Protein AF-K4A1M6-F1 (afdb_monomer_lite)

pLDDT: mean 89.17, std 11.56, range [55.38, 97.62]

Structure (mmCIF, N/CA/C/O backbone):
data_AF-K4A1M6-F1
#
_entry.id   AF-K4A1M6-F1
#
loop_
_atom_site.group_PDB
_atom_site.id
_atom_site.type_symbol
_atom_site.label_atom_id
_atom_site.label_alt_id
_atom_site.label_comp_id
_atom_site.label_asym_id
_atom_site.label_entity_id
_atom_site.label_seq_id
_atom_site.pdbx_PDB_ins_code
_atom_site.Cartn_x
_atom_site.Cartn_y
_atom_site.Cartn_z
_atom_site.occupancy
_atom_site.B_iso_or_equiv
_atom_site.auth_seq_id
_atom_site.auth_comp_id
_atom_site.auth_asym_id
_atom_site.auth_atom_id
_atom_site.pdbx_PDB_model_num
ATOM 1 N N . MET A 1 1 ? 59.826 -0.538 -65.724 1.00 55.78 1 MET A N 1
ATOM 2 C CA . MET A 1 1 ? 59.674 0.225 -64.454 1.00 55.78 1 MET A CA 1
ATOM 3 C C . MET A 1 1 ? 58.507 1.239 -64.427 1.00 55.78 1 MET A C 1
ATOM 5 O O . MET A 1 1 ? 58.150 1.694 -63.343 1.00 55.78 1 MET A O 1
ATOM 9 N N . ALA A 1 2 ? 57.833 1.544 -65.547 1.00 56.06 2 ALA A N 1
ATOM 10 C CA . ALA A 1 2 ? 56.788 2.583 -65.621 1.00 56.06 2 ALA A CA 1
ATOM 11 C C . ALA A 1 2 ? 55.475 2.286 -64.852 1.00 56.06 2 ALA A C 1
ATOM 13 O O . ALA A 1 2 ? 54.794 3.200 -64.385 1.00 56.06 2 ALA A O 1
ATOM 14 N N . HIS A 1 3 ? 55.132 1.011 -64.634 1.00 55.72 3 HIS A N 1
ATOM 15 C CA . HIS A 1 3 ? 53.854 0.619 -64.020 1.00 55.72 3 HIS A CA 1
ATOM 16 C C . HIS A 1 3 ? 53.733 0.982 -62.519 1.00 55.72 3 HIS A C 1
ATOM 18 O O . HIS A 1 3 ? 52.631 1.133 -61.989 1.00 55.72 3 HIS A O 1
ATOM 24 N N . LYS A 1 4 ? 54.864 1.164 -61.815 1.00 57.75 4 LYS A N 1
ATOM 25 C CA . LYS A 1 4 ? 54.899 1.545 -60.386 1.00 57.75 4 LYS A CA 1
ATOM 26 C C . LYS A 1 4 ? 54.693 3.051 -60.159 1.00 57.75 4 LYS A C 1
ATOM 28 O O . LYS A 1 4 ? 54.143 3.435 -59.127 1.00 57.75 4 LYS A O 1
ATOM 33 N N . LEU A 1 5 ? 55.086 3.899 -61.113 1.00 55.38 5 LEU A N 1
ATOM 34 C CA . LEU A 1 5 ? 54.992 5.361 -60.999 1.00 55.38 5 LEU A CA 1
ATOM 35 C C . LEU A 1 5 ? 53.551 5.861 -61.187 1.00 55.38 5 LEU A C 1
ATOM 37 O O . LEU A 1 5 ? 53.096 6.714 -60.429 1.00 55.38 5 LEU A O 1
ATOM 41 N N . ARG A 1 6 ? 52.785 5.238 -62.092 1.00 56.16 6 ARG A N 1
ATOM 42 C CA . ARG A 1 6 ? 51.388 5.610 -62.387 1.00 56.16 6 ARG A CA 1
ATOM 43 C C . ARG A 1 6 ? 50.399 5.256 -61.258 1.00 56.16 6 ARG A C 1
ATOM 45 O O . ARG A 1 6 ? 49.368 5.902 -61.110 1.00 56.16 6 ARG A O 1
ATOM 52 N N . LYS A 1 7 ? 50.733 4.282 -60.396 1.00 60.16 7 LYS A N 1
ATOM 53 C CA . LYS A 1 7 ? 49.909 3.869 -59.235 1.00 60.16 7 LYS A CA 1
ATOM 54 C C . LYS A 1 7 ? 50.182 4.658 -57.941 1.00 60.16 7 LYS A C 1
ATOM 56 O O . LYS A 1 7 ? 49.370 4.596 -57.018 1.00 60.16 7 LYS A O 1
ATOM 61 N N . LYS A 1 8 ? 51.297 5.397 -57.836 1.00 60.03 8 LYS A N 1
ATOM 62 C CA . LYS A 1 8 ? 51.633 6.238 -56.663 1.00 60.03 8 LYS A CA 1
ATOM 63 C C . LYS A 1 8 ? 50.588 7.331 -56.359 1.00 60.03 8 LYS A C 1
ATOM 65 O O . LYS A 1 8 ? 50.179 7.405 -55.197 1.00 60.03 8 LYS A O 1
ATOM 70 N N . PRO A 1 9 ? 50.124 8.141 -57.333 1.00 72.88 9 PRO A N 1
ATOM 71 C CA . PRO A 1 9 ? 49.114 9.171 -57.074 1.00 72.88 9 PRO A CA 1
ATOM 72 C C . PRO A 1 9 ? 47.766 8.564 -56.662 1.00 72.88 9 PRO A C 1
ATOM 74 O O . PRO A 1 9 ? 47.191 8.992 -55.663 1.00 72.88 9 PRO A O 1
ATOM 77 N N . TYR A 1 10 ? 47.339 7.475 -57.310 1.00 74.75 10 TYR A N 1
ATOM 78 C CA . TYR A 1 10 ? 46.131 6.731 -56.929 1.00 74.75 10 TYR A CA 1
ATOM 79 C C . TYR A 1 10 ? 46.201 6.182 -55.492 1.00 74.75 10 TYR A C 1
ATOM 81 O O . TYR A 1 10 ? 45.268 6.336 -54.708 1.00 74.75 10 TYR A O 1
ATOM 89 N N . ARG A 1 11 ? 47.345 5.612 -55.084 1.00 78.31 11 ARG A N 1
ATOM 90 C CA . ARG A 1 11 ? 47.561 5.146 -53.699 1.00 78.31 11 ARG A CA 1
ATOM 91 C C . ARG A 1 11 ? 47.564 6.280 -52.667 1.00 78.31 11 ARG A C 1
ATOM 93 O O . ARG A 1 11 ? 47.236 6.039 -51.505 1.00 78.31 11 ARG A O 1
ATOM 100 N N . LYS A 1 12 ? 47.988 7.493 -53.036 1.00 81.19 12 LYS A N 1
ATOM 101 C CA . LYS A 1 12 ? 47.959 8.667 -52.144 1.00 81.19 12 LYS A CA 1
ATOM 102 C C . LYS A 1 12 ? 46.530 9.196 -52.000 1.00 81.19 12 LYS A C 1
ATOM 104 O O . LYS A 1 12 ? 46.092 9.422 -50.874 1.00 81.19 12 LYS A O 1
ATOM 109 N N . PHE A 1 13 ? 45.799 9.286 -53.110 1.00 84.19 13 PHE A N 1
ATOM 110 C CA . PHE A 1 13 ? 44.380 9.638 -53.134 1.00 84.19 13 PHE A CA 1
ATOM 111 C C . PHE A 1 13 ? 43.544 8.659 -52.298 1.00 84.19 13 PHE A C 1
ATOM 113 O O . PHE A 1 13 ? 42.860 9.074 -51.365 1.00 84.19 13 PHE A O 1
ATOM 120 N N . MET A 1 14 ? 43.706 7.350 -52.512 1.00 86.56 14 MET A N 1
ATOM 121 C CA . MET A 1 14 ? 42.974 6.342 -51.739 1.00 86.56 14 MET A CA 1
ATOM 122 C C . MET A 1 14 ? 43.302 6.355 -50.242 1.00 86.56 14 MET A C 1
ATOM 124 O O . MET A 1 14 ? 42.414 6.148 -49.418 1.00 86.56 14 MET A O 1
ATOM 128 N N . ARG A 1 15 ? 44.544 6.671 -49.848 1.00 88.94 15 ARG A N 1
ATOM 129 C CA . ARG A 1 15 ? 44.881 6.878 -48.427 1.00 88.94 15 ARG A CA 1
ATOM 130 C C . ARG A 1 15 ? 44.132 8.063 -47.816 1.00 88.94 15 ARG A C 1
ATOM 132 O O . ARG A 1 15 ? 43.704 7.973 -46.667 1.00 88.94 15 ARG A O 1
ATOM 139 N N . HIS A 1 16 ? 43.963 9.150 -48.566 1.00 90.62 16 HIS A N 1
ATOM 140 C CA . HIS A 1 16 ? 43.200 10.312 -48.115 1.00 90.62 16 HIS A CA 1
ATOM 141 C C . HIS A 1 16 ? 41.705 9.985 -47.972 1.00 90.62 16 HIS A C 1
ATOM 143 O O . H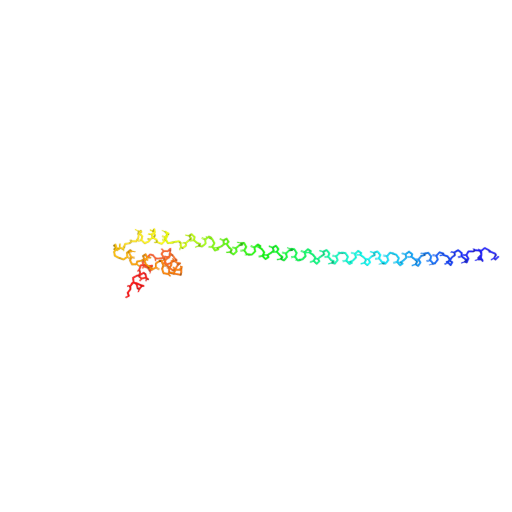IS A 1 16 ? 41.125 10.249 -46.919 1.00 90.62 16 HIS A O 1
ATOM 149 N N . VAL A 1 17 ? 41.117 9.307 -48.965 1.00 91.25 17 VAL A N 1
ATOM 150 C CA . VAL A 1 17 ? 39.722 8.832 -48.924 1.00 91.25 17 VAL A CA 1
ATOM 151 C C . VAL A 1 17 ? 39.485 7.906 -47.727 1.00 91.25 17 VAL A C 1
ATOM 153 O O . VAL A 1 17 ? 38.565 8.137 -46.943 1.00 91.25 17 VAL A O 1
ATOM 156 N N . MET A 1 18 ? 40.367 6.927 -47.492 1.00 93.81 18 MET A N 1
ATOM 157 C CA . MET A 1 18 ? 40.265 6.046 -46.322 1.00 93.81 18 MET A CA 1
ATOM 158 C C . MET A 1 18 ? 40.380 6.801 -44.992 1.00 93.81 18 MET A C 1
ATOM 160 O O . MET A 1 18 ? 39.695 6.455 -44.031 1.00 93.81 18 MET A O 1
ATOM 164 N N . LYS A 1 19 ? 41.214 7.847 -44.912 1.00 94.75 19 LYS A N 1
ATOM 165 C CA . LYS A 1 19 ? 41.327 8.686 -43.707 1.00 94.75 19 LYS A CA 1
ATOM 166 C C . LYS A 1 19 ? 40.025 9.449 -43.436 1.00 94.75 19 LYS A C 1
ATOM 168 O O . LYS A 1 19 ? 39.606 9.519 -42.282 1.00 94.75 19 LYS A O 1
ATOM 173 N N . MET A 1 20 ? 39.370 9.974 -44.474 1.00 93.69 20 MET A N 1
ATOM 174 C CA . MET A 1 20 ? 38.064 10.635 -44.346 1.00 93.69 20 MET A CA 1
ATOM 175 C C . MET A 1 20 ? 36.962 9.652 -43.937 1.00 93.69 20 MET A C 1
ATOM 177 O O . MET A 1 20 ? 36.212 9.934 -43.003 1.00 93.69 20 MET A O 1
ATOM 181 N N . MET A 1 21 ? 36.909 8.467 -44.556 1.00 94.81 21 MET A N 1
ATOM 182 C CA . MET A 1 21 ? 35.948 7.420 -44.186 1.00 94.81 21 MET A CA 1
ATOM 183 C C . MET A 1 21 ? 36.125 6.969 -42.734 1.00 94.81 21 MET A C 1
ATOM 185 O O . MET A 1 21 ? 35.145 6.894 -41.998 1.00 94.81 21 MET A O 1
ATOM 189 N N . LYS A 1 22 ? 37.367 6.742 -42.282 1.00 96.12 22 LYS A N 1
ATOM 190 C CA . LYS A 1 22 ? 37.655 6.381 -40.884 1.00 96.12 22 LYS A CA 1
ATOM 191 C C . LYS A 1 22 ? 37.169 7.445 -39.900 1.00 96.12 22 LYS A C 1
ATOM 193 O O . LYS A 1 22 ? 36.531 7.091 -38.914 1.00 96.12 22 LYS A O 1
ATOM 198 N N . LYS A 1 23 ? 37.405 8.732 -40.188 1.00 96.19 23 LYS A N 1
ATOM 199 C CA . LYS A 1 23 ? 36.889 9.838 -39.363 1.00 96.19 23 LYS A CA 1
ATOM 200 C C . LYS A 1 23 ? 35.361 9.836 -39.307 1.00 96.19 23 LYS A C 1
ATOM 202 O O . LYS A 1 23 ? 34.797 9.910 -38.224 1.00 96.19 23 LYS A O 1
ATOM 207 N N . ARG A 1 24 ? 34.684 9.685 -40.451 1.00 95.69 24 ARG A N 1
ATOM 208 C CA . ARG A 1 24 ? 33.212 9.662 -40.508 1.00 95.69 24 ARG A CA 1
ATOM 209 C C . ARG A 1 24 ? 32.620 8.478 -39.738 1.00 95.69 24 ARG A C 1
ATOM 211 O O . ARG A 1 24 ? 31.644 8.652 -39.017 1.00 95.69 24 ARG A O 1
ATOM 218 N N . ILE A 1 25 ? 33.233 7.296 -39.842 1.00 95.56 25 ILE A N 1
ATOM 219 C CA . ILE A 1 25 ? 32.840 6.107 -39.070 1.00 95.56 25 ILE A CA 1
ATOM 220 C C . ILE A 1 25 ? 33.042 6.345 -37.569 1.00 95.56 25 ILE A C 1
ATOM 222 O O . ILE A 1 25 ? 32.174 5.991 -36.775 1.00 95.56 25 ILE A O 1
ATOM 226 N N . GLN A 1 26 ? 34.160 6.956 -37.174 1.00 95.56 26 GLN A N 1
ATOM 227 C CA . GLN A 1 26 ? 34.443 7.259 -35.773 1.00 95.56 26 GLN A CA 1
ATOM 228 C C . GLN A 1 26 ? 33.424 8.245 -35.187 1.00 95.56 26 GLN A C 1
ATOM 230 O O . GLN A 1 26 ? 32.910 8.006 -34.099 1.00 95.56 26 GLN A O 1
ATOM 235 N N . GLU A 1 27 ? 33.076 9.303 -35.921 1.00 96.12 27 GLU A N 1
ATOM 236 C CA . GLU A 1 27 ? 32.058 10.267 -35.489 1.00 96.12 27 GLU A CA 1
ATOM 237 C C . GLU A 1 27 ? 30.658 9.644 -35.421 1.00 96.12 27 GLU A C 1
ATOM 239 O O . GLU A 1 27 ? 29.929 9.884 -34.460 1.00 96.12 27 GLU A O 1
ATOM 244 N N . MET A 1 28 ? 30.291 8.775 -36.372 1.00 95.31 28 MET A N 1
ATOM 245 C CA . MET A 1 28 ? 29.035 8.018 -36.272 1.00 95.31 28 MET A CA 1
ATOM 246 C C . MET A 1 28 ? 29.002 7.115 -35.038 1.00 95.31 28 MET A C 1
ATOM 248 O O . MET A 1 28 ? 27.986 7.072 -34.348 1.00 95.31 28 MET A O 1
ATOM 252 N N . LYS A 1 29 ? 30.102 6.412 -34.734 1.00 96.12 29 LYS A N 1
ATOM 253 C CA . LYS A 1 29 ? 30.192 5.572 -33.532 1.00 96.12 29 LYS A CA 1
ATOM 254 C C . LYS A 1 29 ? 30.030 6.402 -32.259 1.00 96.12 29 LYS A C 1
ATOM 256 O O . LYS A 1 29 ? 29.209 6.041 -31.429 1.00 96.12 29 LYS A O 1
ATOM 261 N N . LYS A 1 30 ? 30.726 7.539 -32.147 1.00 96.31 30 LYS A N 1
ATOM 262 C CA . LYS A 1 30 ? 30.595 8.447 -30.994 1.00 96.31 30 LYS A CA 1
ATOM 263 C C . LYS A 1 30 ? 29.159 8.932 -30.794 1.00 96.31 30 LYS A C 1
ATOM 265 O O . LYS A 1 30 ? 28.672 8.919 -29.671 1.00 96.31 30 LYS A O 1
ATOM 270 N N . ARG A 1 31 ? 28.473 9.332 -31.873 1.00 96.38 31 ARG A N 1
ATOM 271 C CA . ARG A 1 31 ? 27.068 9.769 -31.803 1.00 96.38 31 ARG A CA 1
ATOM 272 C C . ARG A 1 31 ? 26.146 8.651 -31.324 1.00 96.38 31 ARG A C 1
ATOM 274 O O . ARG A 1 31 ? 25.313 8.908 -30.468 1.00 96.38 31 ARG A O 1
ATOM 281 N N . ARG A 1 32 ? 26.333 7.425 -31.825 1.00 95.44 32 ARG A N 1
ATOM 282 C CA . ARG A 1 32 ? 25.569 6.249 -31.379 1.00 95.44 32 ARG A CA 1
ATOM 283 C C . ARG A 1 32 ? 25.803 5.929 -29.905 1.00 95.44 32 ARG A C 1
ATOM 285 O O . ARG A 1 32 ? 24.844 5.669 -29.197 1.00 95.44 32 ARG A O 1
ATOM 292 N N . THR A 1 33 ? 27.052 5.974 -29.443 1.00 95.38 33 THR A N 1
ATOM 293 C CA . THR A 1 33 ? 27.370 5.749 -28.025 1.00 95.38 33 THR A CA 1
ATOM 294 C C . THR A 1 33 ? 26.721 6.809 -27.144 1.00 95.38 33 THR A C 1
ATOM 296 O O . THR A 1 33 ? 26.047 6.461 -26.185 1.00 95.38 33 THR A O 1
ATOM 299 N N . LYS A 1 34 ? 26.843 8.090 -27.513 1.00 95.69 34 LYS A N 1
ATOM 300 C CA . LYS A 1 34 ? 26.213 9.182 -26.766 1.00 95.69 34 LYS A CA 1
ATOM 301 C C . LYS A 1 34 ? 24.689 9.041 -26.720 1.00 95.69 34 LYS A C 1
ATOM 303 O O . LYS A 1 34 ? 24.100 9.195 -25.661 1.00 95.69 34 LYS A O 1
ATOM 308 N N . GLN A 1 35 ? 24.070 8.702 -27.850 1.00 96.00 35 GLN A N 1
ATOM 309 C CA . GLN A 1 35 ? 22.632 8.454 -27.914 1.00 96.00 35 GLN A CA 1
ATOM 310 C C . GLN A 1 35 ? 22.215 7.319 -26.967 1.00 96.00 35 GLN A C 1
ATOM 312 O O . GLN A 1 35 ? 21.288 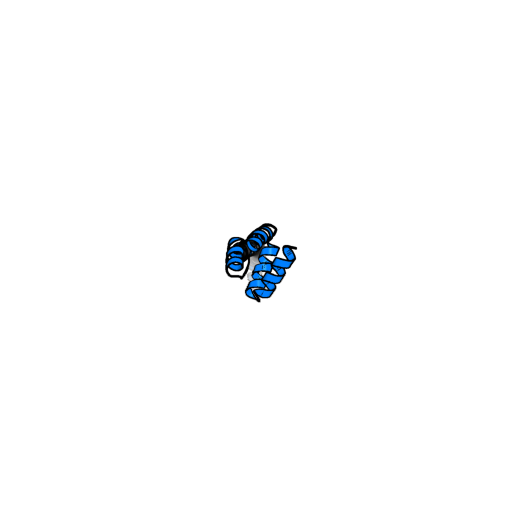7.500 -26.188 1.00 96.00 35 GLN A O 1
ATOM 317 N N . ALA A 1 36 ? 22.928 6.189 -26.981 1.00 96.56 36 ALA A N 1
ATOM 318 C CA . ALA A 1 36 ? 22.635 5.068 -26.090 1.00 96.56 36 ALA A CA 1
ATOM 319 C C . ALA A 1 36 ? 22.810 5.431 -24.602 1.00 96.56 36 ALA A C 1
ATOM 321 O O . ALA A 1 36 ? 22.021 4.999 -23.766 1.00 96.56 36 ALA A O 1
ATOM 322 N N . GLU A 1 37 ? 23.817 6.239 -24.259 1.00 96.88 37 GLU A N 1
ATOM 323 C CA . GLU A 1 37 ? 24.006 6.736 -22.889 1.00 96.88 37 GLU A CA 1
ATOM 324 C C . GLU A 1 37 ? 22.869 7.662 -22.441 1.00 96.88 37 GLU A C 1
ATOM 326 O O . GLU A 1 37 ? 22.421 7.578 -21.296 1.00 96.88 37 GLU A O 1
ATOM 331 N N . ASP A 1 38 ? 22.403 8.547 -23.322 1.00 97.31 38 ASP A N 1
ATOM 332 C CA . ASP A 1 38 ? 21.313 9.475 -23.022 1.00 97.31 38 ASP A CA 1
ATOM 333 C C . ASP A 1 38 ? 19.971 8.725 -22.885 1.00 97.31 38 ASP A C 1
ATOM 335 O O . ASP A 1 38 ? 19.227 8.973 -21.934 1.00 97.31 38 ASP A O 1
ATOM 339 N N . GLU A 1 39 ? 19.703 7.740 -23.751 1.00 97.38 39 GLU A N 1
ATOM 340 C CA . GLU A 1 39 ? 18.541 6.841 -23.652 1.00 97.38 39 GLU A CA 1
ATOM 341 C C . GLU A 1 39 ? 18.567 6.020 -22.353 1.00 97.38 39 GLU A C 1
ATOM 343 O O . GLU A 1 39 ? 17.561 5.945 -21.646 1.00 97.38 39 GLU A O 1
ATOM 348 N N . ALA A 1 40 ? 19.726 5.469 -21.976 1.00 97.19 40 ALA A N 1
ATOM 349 C CA . ALA A 1 40 ? 19.875 4.724 -20.727 1.00 97.19 40 ALA A CA 1
ATOM 350 C C . ALA A 1 40 ? 19.621 5.603 -19.490 1.00 97.19 40 ALA A C 1
ATOM 352 O O . ALA A 1 40 ? 18.956 5.173 -18.546 1.00 97.19 40 ALA A O 1
ATOM 353 N N . LYS A 1 41 ? 20.106 6.852 -19.494 1.00 97.44 41 LYS A N 1
ATOM 354 C CA . LYS A 1 41 ? 19.842 7.815 -18.410 1.00 97.44 41 LYS A CA 1
ATOM 355 C C . LYS A 1 41 ? 18.365 8.181 -18.318 1.00 97.44 41 LYS A C 1
ATOM 357 O O . LYS A 1 41 ? 17.848 8.308 -17.209 1.00 97.44 41 LYS A O 1
ATOM 362 N N . GLN A 1 42 ? 17.700 8.366 -19.455 1.00 97.62 42 GLN A N 1
ATOM 363 C CA . GLN A 1 42 ? 16.275 8.677 -19.485 1.00 97.62 42 GLN A CA 1
ATOM 364 C C . GLN A 1 42 ? 15.449 7.512 -18.931 1.00 97.62 42 GLN A C 1
ATOM 366 O O . GLN A 1 42 ? 14.635 7.714 -18.031 1.00 97.62 42 GLN A O 1
ATOM 371 N N . LEU A 1 43 ? 15.736 6.289 -19.381 1.00 97.38 43 LEU A N 1
ATOM 372 C CA . LEU A 1 43 ? 15.050 5.089 -18.909 1.00 97.38 43 LEU A CA 1
ATOM 373 C C . LEU A 1 43 ? 15.242 4.872 -17.399 1.00 97.38 43 LEU A C 1
ATOM 375 O O . LEU A 1 43 ? 14.294 4.534 -16.694 1.00 97.38 43 LEU A O 1
ATOM 379 N N . ALA A 1 44 ? 16.450 5.118 -16.879 1.00 96.69 44 ALA A N 1
ATOM 380 C CA . ALA A 1 44 ? 16.718 5.030 -15.444 1.00 96.69 44 ALA A CA 1
ATOM 381 C C . ALA A 1 44 ? 15.868 6.024 -14.631 1.00 96.69 44 ALA A C 1
ATOM 383 O O . ALA A 1 44 ? 15.303 5.649 -13.605 1.00 96.69 44 ALA A O 1
ATOM 384 N N . ARG A 1 45 ? 15.725 7.269 -15.107 1.00 96.69 45 ARG A N 1
ATOM 385 C CA . ARG A 1 45 ? 14.891 8.293 -14.453 1.00 96.69 45 ARG A CA 1
ATOM 386 C C . ARG A 1 45 ? 13.408 7.935 -14.470 1.00 96.69 45 ARG A C 1
ATOM 388 O O . ARG A 1 45 ? 12.724 8.132 -13.470 1.00 96.69 45 ARG A O 1
ATOM 395 N N . GLU A 1 46 ? 12.910 7.416 -15.589 1.00 96.38 46 GLU A N 1
ATOM 396 C CA . GLU A 1 46 ? 11.512 6.992 -15.723 1.00 96.38 46 GLU A CA 1
ATOM 397 C C . GLU A 1 46 ? 11.187 5.809 -14.806 1.00 96.38 46 GLU A C 1
ATOM 399 O O . GLU A 1 46 ? 10.152 5.814 -14.135 1.00 96.38 46 GLU A O 1
ATOM 404 N N . ASN A 1 47 ? 12.094 4.834 -14.716 1.00 95.69 47 ASN A N 1
ATOM 405 C CA . ASN A 1 47 ? 11.950 3.710 -13.795 1.00 95.69 47 ASN A CA 1
ATOM 406 C C . ASN A 1 47 ? 11.961 4.177 -12.335 1.00 95.69 47 ASN A C 1
ATOM 408 O O . ASN A 1 47 ? 11.080 3.790 -11.571 1.00 95.69 47 ASN A O 1
ATOM 412 N N . GLU A 1 48 ? 12.881 5.068 -11.955 1.00 96.06 48 GLU A N 1
ATOM 413 C CA . GLU A 1 48 ? 12.923 5.626 -10.599 1.00 96.06 48 GLU A CA 1
ATOM 414 C C . GLU A 1 48 ? 11.636 6.399 -10.256 1.00 96.06 48 GLU A C 1
ATOM 416 O O . GLU A 1 48 ? 11.098 6.270 -9.153 1.00 96.06 48 GLU A O 1
ATOM 421 N N . ALA A 1 49 ? 11.108 7.1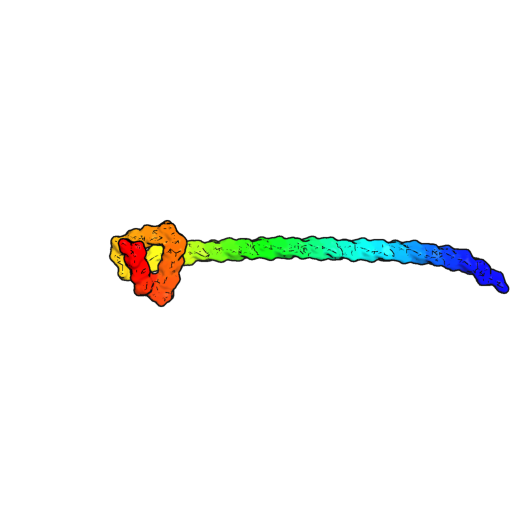89 -11.195 1.00 95.75 49 ALA A N 1
ATOM 422 C CA . ALA A 1 49 ? 9.853 7.912 -11.007 1.00 95.75 49 ALA A CA 1
ATOM 423 C C . ALA A 1 49 ? 8.668 6.952 -10.812 1.00 95.75 49 ALA A C 1
ATOM 425 O O . ALA A 1 49 ? 7.885 7.129 -9.876 1.00 95.75 49 ALA A O 1
ATOM 426 N N . ARG A 1 50 ? 8.581 5.900 -11.635 1.00 95.06 50 ARG A N 1
ATOM 427 C CA . ARG A 1 50 ? 7.551 4.857 -11.531 1.00 95.06 50 ARG A CA 1
ATOM 428 C C . ARG A 1 50 ? 7.643 4.088 -10.211 1.00 95.06 50 ARG A C 1
ATOM 430 O O . ARG A 1 50 ? 6.623 3.818 -9.576 1.00 95.06 50 ARG A O 1
ATOM 437 N N . GLU A 1 51 ? 8.847 3.748 -9.761 1.00 94.25 51 GLU A N 1
ATOM 438 C CA . GLU A 1 51 ? 9.052 3.100 -8.461 1.00 94.25 51 GLU A CA 1
ATOM 439 C C . GLU A 1 51 ? 8.633 4.007 -7.299 1.00 94.25 51 GLU A C 1
ATOM 441 O O . GLU A 1 51 ? 7.963 3.567 -6.365 1.00 94.25 51 GLU A O 1
ATOM 446 N N . LYS A 1 52 ? 8.965 5.301 -7.351 1.00 94.69 52 LYS A N 1
ATOM 447 C CA . LYS A 1 52 ? 8.519 6.260 -6.330 1.00 94.69 52 LYS A CA 1
ATOM 448 C C . LYS A 1 52 ? 7.000 6.407 -6.307 1.00 94.69 52 LYS A C 1
ATOM 450 O O . LYS A 1 52 ? 6.418 6.484 -5.226 1.00 94.69 52 LYS A O 1
ATOM 455 N N . GLU A 1 53 ? 6.359 6.459 -7.470 1.00 93.25 53 GLU A N 1
ATOM 456 C CA . GLU A 1 53 ? 4.903 6.555 -7.575 1.00 93.25 53 GLU A CA 1
ATOM 457 C C . GLU A 1 53 ? 4.210 5.291 -7.053 1.00 93.25 53 GLU A C 1
ATOM 459 O O . GLU A 1 53 ? 3.299 5.391 -6.232 1.00 93.25 53 GLU A O 1
ATOM 464 N N . SER A 1 54 ? 4.683 4.107 -7.451 1.00 92.25 54 SER A N 1
ATOM 465 C CA . SER A 1 54 ? 4.143 2.828 -6.968 1.00 92.25 54 SER A CA 1
ATOM 466 C C . SER A 1 54 ? 4.266 2.689 -5.450 1.00 92.25 54 SER A C 1
ATOM 468 O O . SER A 1 54 ? 3.267 2.399 -4.797 1.00 92.25 54 SER A O 1
ATOM 470 N N . ARG A 1 55 ? 5.420 3.020 -4.856 1.00 90.31 55 ARG A N 1
ATOM 471 C CA . ARG A 1 55 ? 5.586 3.021 -3.389 1.00 90.31 55 ARG A CA 1
ATOM 472 C C . ARG A 1 55 ? 4.633 3.988 -2.686 1.00 90.31 55 ARG A C 1
ATOM 474 O O . ARG A 1 55 ? 4.086 3.653 -1.639 1.00 90.31 55 ARG A O 1
ATOM 481 N N . LYS A 1 56 ? 4.416 5.186 -3.243 1.00 90.31 56 LYS A N 1
ATOM 482 C CA . LYS A 1 56 ? 3.447 6.151 -2.691 1.00 90.31 56 LYS A CA 1
ATOM 483 C C . LYS A 1 56 ? 2.018 5.625 -2.773 1.00 90.31 56 LYS A C 1
ATOM 485 O O . LYS A 1 56 ? 1.259 5.793 -1.822 1.00 90.31 56 LYS A O 1
ATOM 490 N N . LYS A 1 57 ? 1.657 4.993 -3.891 1.00 89.12 57 LYS A N 1
ATOM 491 C CA . LYS A 1 57 ? 0.343 4.376 -4.066 1.00 89.12 57 LYS A CA 1
ATOM 492 C C . LYS A 1 57 ? 0.136 3.241 -3.064 1.00 89.12 57 LYS A C 1
ATOM 494 O O . LYS A 1 57 ? -0.857 3.258 -2.355 1.00 89.12 57 LYS A O 1
ATOM 499 N N . GLU A 1 58 ? 1.102 2.337 -2.923 1.00 85.94 58 GLU A N 1
ATOM 500 C CA . GLU A 1 58 ? 1.046 1.262 -1.927 1.00 85.94 58 GLU A CA 1
ATOM 501 C C . GLU A 1 58 ? 0.930 1.790 -0.494 1.00 85.94 58 GLU A C 1
ATOM 503 O O . GLU A 1 58 ? 0.185 1.227 0.304 1.00 85.94 58 GLU A O 1
ATOM 508 N N . ALA A 1 59 ? 1.648 2.863 -0.148 1.00 80.06 59 ALA A N 1
ATOM 509 C CA . ALA A 1 59 ? 1.523 3.492 1.163 1.00 80.06 59 ALA A CA 1
ATOM 510 C C . ALA A 1 59 ? 0.102 4.029 1.389 1.00 80.06 59 ALA A C 1
ATOM 512 O O . ALA A 1 59 ? -0.501 3.739 2.420 1.00 80.06 59 ALA A O 1
ATOM 513 N N . ARG A 1 60 ? -0.462 4.732 0.399 1.00 77.12 60 ARG A N 1
ATOM 514 C CA . ARG A 1 60 ? -1.833 5.252 0.460 1.00 77.12 60 ARG A CA 1
ATOM 515 C C . ARG A 1 60 ? -2.873 4.135 0.546 1.00 77.12 60 ARG A C 1
ATOM 517 O O . ARG A 1 60 ? -3.816 4.250 1.320 1.00 77.12 60 ARG A O 1
ATOM 524 N N . ASP A 1 61 ? -2.698 3.059 -0.214 1.00 73.38 61 ASP A N 1
ATOM 525 C CA . ASP A 1 61 ? -3.612 1.915 -0.213 1.00 73.38 61 ASP A CA 1
ATOM 526 C C . ASP A 1 61 ? -3.545 1.165 1.132 1.00 73.38 61 ASP A C 1
ATOM 528 O O . ASP A 1 61 ? -4.581 0.798 1.685 1.00 73.38 61 ASP A O 1
ATOM 532 N N . LYS A 1 62 ? -2.350 1.020 1.726 1.00 72.81 62 LYS A N 1
ATOM 533 C CA . LYS A 1 62 ? -2.178 0.489 3.092 1.00 72.81 62 LYS A CA 1
ATOM 534 C C . LYS A 1 62 ? -2.833 1.385 4.144 1.00 72.81 62 LYS A C 1
ATOM 536 O O . LYS A 1 62 ? -3.455 0.877 5.072 1.00 72.81 62 LYS A O 1
ATOM 541 N N . GLU A 1 63 ? -2.709 2.704 4.021 1.00 67.00 63 GLU A N 1
ATOM 542 C CA . GLU A 1 63 ? -3.387 3.647 4.917 1.00 67.00 63 GLU A CA 1
ATOM 543 C C . GLU A 1 63 ? -4.911 3.602 4.767 1.00 67.00 63 GLU A C 1
ATOM 545 O O . GLU A 1 63 ? -5.617 3.647 5.775 1.00 67.00 63 GLU A O 1
ATOM 550 N N . ALA A 1 64 ? -5.417 3.461 3.538 1.00 63.38 64 ALA A N 1
ATOM 551 C CA . ALA A 1 64 ? -6.843 3.329 3.260 1.00 63.38 64 ALA A CA 1
ATOM 552 C C . ALA A 1 64 ? -7.410 2.017 3.826 1.00 63.38 64 ALA A C 1
ATOM 554 O O . ALA A 1 64 ? -8.429 2.047 4.511 1.00 63.38 64 ALA A O 1
ATOM 555 N N . ALA A 1 65 ? -6.713 0.891 3.635 1.00 63.06 65 ALA A N 1
ATOM 556 C CA . ALA A 1 65 ? -7.101 -0.402 4.204 1.00 63.06 65 ALA A CA 1
ATOM 557 C C . ALA A 1 65 ? -7.131 -0.375 5.746 1.00 63.06 65 ALA A C 1
ATOM 559 O O . ALA A 1 65 ? -8.086 -0.852 6.359 1.00 63.06 65 ALA A O 1
ATOM 560 N N . LYS A 1 66 ? -6.145 0.273 6.385 1.00 60.62 66 LYS A N 1
ATOM 561 C CA . LYS A 1 66 ? -6.134 0.481 7.846 1.00 60.62 66 LYS A CA 1
ATOM 562 C C . LYS A 1 66 ? -7.251 1.407 8.342 1.00 60.62 66 LYS A C 1
ATOM 564 O O . LYS A 1 66 ? -7.599 1.372 9.522 1.00 60.62 66 LYS A O 1
ATOM 569 N N . GLY A 1 67 ? -7.781 2.277 7.479 1.00 61.50 67 GLY A N 1
ATOM 570 C CA . GLY A 1 67 ? -8.865 3.202 7.817 1.00 61.50 67 GLY A CA 1
ATOM 571 C C . GLY A 1 67 ? -10.156 2.483 8.212 1.00 61.50 67 GLY A C 1
ATOM 572 O O . GLY A 1 67 ? -10.833 2.917 9.148 1.00 61.50 67 GLY A O 1
ATOM 573 N N . ASP A 1 68 ? -10.4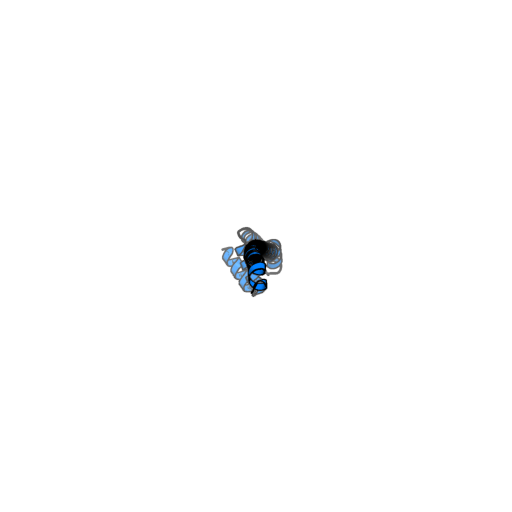45 1.355 7.560 1.00 71.56 68 ASP A N 1
ATOM 574 C CA . ASP A 1 68 ? -11.622 0.533 7.851 1.00 71.56 68 ASP A CA 1
ATOM 575 C C . ASP A 1 68 ? -11.381 -0.456 9.001 1.00 71.56 68 ASP A C 1
ATOM 577 O O . ASP A 1 68 ? -12.279 -0.668 9.827 1.00 71.56 68 ASP A O 1
ATOM 581 N N . GLU A 1 69 ? -10.163 -0.998 9.101 1.00 81.44 69 GLU A N 1
ATOM 582 C CA . GLU A 1 69 ? -9.757 -1.970 10.127 1.00 81.44 69 GLU A CA 1
ATOM 583 C C . GLU A 1 69 ? -9.888 -1.415 11.554 1.00 81.44 69 GLU A C 1
ATOM 585 O O . GLU A 1 69 ? -10.388 -2.106 12.433 1.00 81.44 69 GLU A O 1
ATOM 590 N N . PHE A 1 70 ? -9.561 -0.138 11.777 1.00 89.00 70 PHE A N 1
ATOM 591 C CA . PHE A 1 70 ? -9.693 0.527 13.087 1.00 89.00 70 PHE A CA 1
ATOM 592 C C . PHE A 1 70 ? -10.749 1.640 13.075 1.00 89.00 70 PHE A C 1
ATOM 594 O O . PHE A 1 70 ? -10.632 2.681 13.737 1.00 89.00 70 PHE A O 1
ATOM 601 N N . SER A 1 71 ? -11.794 1.459 12.266 1.00 91.94 71 SER A N 1
ATOM 602 C CA . SER A 1 71 ? -12.904 2.407 12.191 1.00 91.94 71 SER A CA 1
ATOM 603 C C . SER A 1 71 ? -13.685 2.460 13.510 1.00 91.94 71 SER A C 1
ATOM 605 O O . SER A 1 71 ? -13.887 1.448 14.183 1.00 91.94 71 SER A O 1
ATOM 607 N N . ILE A 1 72 ? -14.207 3.644 13.859 1.00 94.00 72 ILE A N 1
ATOM 608 C CA . ILE A 1 72 ? -15.088 3.820 15.032 1.00 94.00 72 ILE A CA 1
ATOM 609 C C . ILE A 1 72 ? -16.267 2.838 14.967 1.00 94.00 72 ILE A C 1
AT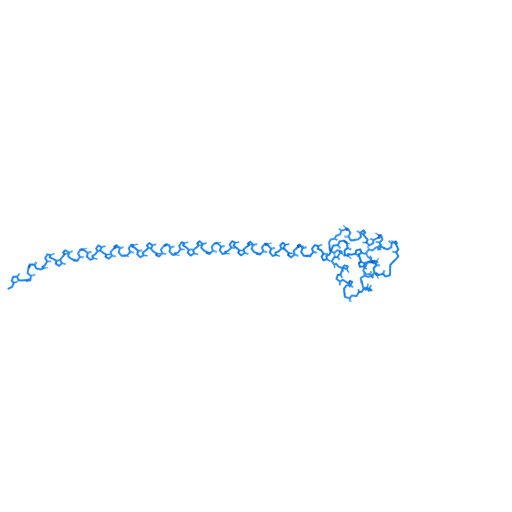OM 611 O O . ILE A 1 72 ? -16.650 2.251 15.976 1.00 94.00 72 ILE A O 1
ATOM 615 N N . LYS A 1 73 ? -16.813 2.609 13.765 1.00 94.44 73 LYS A N 1
ATOM 616 C CA . LYS A 1 73 ? -17.917 1.671 13.537 1.00 94.44 73 LYS A CA 1
ATOM 617 C C . LYS A 1 73 ? -17.552 0.240 13.949 1.00 94.44 73 LYS A C 1
ATOM 619 O O . LYS A 1 73 ? -18.371 -0.415 14.592 1.00 94.44 73 LYS A O 1
ATOM 624 N N . ARG A 1 74 ? -16.336 -0.232 13.636 1.00 95.06 74 ARG A N 1
ATOM 625 C CA . ARG A 1 74 ? -15.856 -1.552 14.076 1.00 95.06 74 ARG A CA 1
ATOM 626 C C . ARG A 1 74 ? -15.698 -1.603 15.594 1.00 95.06 74 ARG A C 1
ATOM 628 O O . ARG A 1 74 ? -16.231 -2.524 16.202 1.00 95.06 74 ARG A O 1
ATOM 635 N N . CYS A 1 75 ? -15.069 -0.599 16.212 1.00 95.69 75 CYS A N 1
ATOM 636 C CA . CYS A 1 75 ? -14.926 -0.543 17.673 1.00 95.69 75 CYS A CA 1
ATOM 637 C C . CYS A 1 75 ? -16.289 -0.599 18.383 1.00 95.69 75 CYS A C 1
ATOM 639 O O . CYS A 1 75 ? -16.461 -1.365 19.328 1.00 95.69 75 CYS A O 1
ATOM 641 N N . ILE A 1 76 ? -17.286 0.146 17.884 1.00 95.06 76 ILE A N 1
ATOM 642 C CA . ILE A 1 76 ? -18.667 0.111 18.396 1.00 95.06 76 ILE A CA 1
ATOM 643 C C . ILE A 1 76 ? -19.282 -1.285 18.236 1.00 95.06 76 ILE A C 1
ATOM 645 O O . ILE A 1 76 ? -19.951 -1.766 19.149 1.00 95.06 76 ILE A O 1
ATOM 649 N N . SER A 1 77 ? -19.071 -1.943 17.095 1.00 95.25 77 SER A N 1
ATOM 650 C CA . SER A 1 77 ? -19.577 -3.300 16.871 1.00 95.25 77 SER A CA 1
ATOM 651 C C . SER A 1 77 ? -18.987 -4.294 17.871 1.00 95.25 77 SER A C 1
ATOM 653 O O . SER A 1 77 ? -19.735 -5.070 18.454 1.00 95.25 77 SER A O 1
ATOM 655 N N . VAL A 1 78 ? -17.673 -4.242 18.102 1.00 95.50 78 VAL A N 1
ATOM 656 C CA . VAL A 1 78 ? -16.965 -5.174 18.992 1.00 95.50 78 VAL A CA 1
ATOM 657 C C . VAL A 1 78 ? -17.324 -4.935 20.461 1.00 95.50 78 VAL A C 1
ATOM 659 O O . VAL A 1 78 ? -17.673 -5.873 21.168 1.00 95.50 78 VAL A O 1
ATOM 662 N N . ILE A 1 79 ? -17.345 -3.685 20.936 1.00 95.38 79 ILE A N 1
ATOM 663 C CA . ILE A 1 79 ? -17.740 -3.412 22.331 1.00 95.38 79 ILE A CA 1
ATOM 664 C C . ILE A 1 79 ? -19.211 -3.775 22.592 1.00 95.38 79 ILE A C 1
ATOM 666 O O . ILE A 1 79 ? -19.609 -4.027 23.725 1.00 95.38 79 ILE A O 1
ATOM 670 N N . ASN A 1 80 ? -20.043 -3.815 21.545 1.00 94.19 80 ASN A N 1
ATOM 671 C CA . ASN A 1 80 ? -21.435 -4.232 21.662 1.00 94.19 80 ASN A CA 1
ATOM 672 C C . ASN A 1 80 ? -21.618 -5.744 21.817 1.00 94.19 80 ASN A C 1
ATOM 674 O O . ASN A 1 80 ? -22.665 -6.132 22.334 1.00 94.19 80 ASN A O 1
ATOM 678 N N . THR A 1 81 ? -20.642 -6.562 21.409 1.00 94.00 81 THR A N 1
ATOM 679 C CA . THR A 1 81 ? -20.656 -8.018 21.626 1.00 94.00 81 THR A CA 1
ATOM 680 C C . THR A 1 81 ? -20.080 -8.423 22.982 1.00 94.00 81 THR A C 1
ATOM 682 O O . THR A 1 81 ? -20.231 -9.572 23.376 1.00 94.00 81 THR A O 1
ATOM 685 N N . MET A 1 82 ? -19.422 -7.501 23.689 1.00 93.50 82 MET A N 1
ATOM 686 C CA . MET A 1 82 ? -18.848 -7.730 25.015 1.00 93.50 82 MET A CA 1
ATOM 687 C C . MET A 1 82 ? -19.863 -7.454 26.135 1.00 93.50 82 MET A C 1
ATOM 689 O O . MET A 1 82 ? -20.791 -6.652 25.979 1.00 93.50 82 MET A O 1
ATOM 693 N N . GLU A 1 83 ? -19.653 -8.075 27.296 1.00 92.12 83 GLU A N 1
ATOM 694 C CA . GLU A 1 83 ? -20.468 -7.850 28.493 1.00 92.12 83 GLU A CA 1
ATOM 695 C C . GLU A 1 83 ? -20.070 -6.539 29.195 1.00 92.12 83 GLU A C 1
ATOM 697 O O . GLU A 1 83 ? -19.211 -6.496 30.075 1.00 92.12 83 GLU A O 1
ATOM 702 N N . VAL A 1 84 ? -20.692 -5.438 28.763 1.00 93.06 84 VAL A N 1
ATOM 703 C CA . VAL A 1 84 ? -20.480 -4.088 29.311 1.00 93.06 84 VAL A CA 1
ATOM 704 C C . VAL A 1 84 ? -21.797 -3.354 29.549 1.00 93.06 84 VAL A C 1
ATOM 706 O O . VAL A 1 84 ? -22.768 -3.475 28.794 1.00 93.06 84 VAL A O 1
ATOM 709 N N . THR A 1 85 ? -21.823 -2.523 30.586 1.00 94.50 85 THR A N 1
ATOM 710 C CA . THR A 1 85 ? -22.974 -1.679 30.921 1.00 94.50 85 THR A CA 1
ATOM 711 C C . THR A 1 85 ? -23.170 -0.551 29.901 1.00 94.50 85 THR A C 1
ATOM 713 O O . THR A 1 85 ? -22.249 -0.131 29.198 1.00 94.50 85 THR A O 1
ATOM 716 N N . LYS A 1 86 ? -24.382 0.023 29.834 1.00 94.94 86 LYS A N 1
ATOM 717 C CA . LYS A 1 86 ? -24.670 1.179 28.955 1.00 94.94 86 LYS A CA 1
ATOM 718 C C . LYS A 1 86 ? -23.772 2.389 29.261 1.00 94.94 86 LYS A C 1
ATOM 720 O O . LYS A 1 86 ? -23.399 3.132 28.350 1.00 94.94 86 LYS A O 1
ATOM 725 N N . GLN A 1 87 ? -23.417 2.578 30.532 1.00 94.44 87 GLN A N 1
ATOM 726 C CA . GLN A 1 87 ? -22.529 3.654 30.963 1.00 94.44 87 GLN A CA 1
ATOM 727 C C . GLN A 1 87 ? -21.094 3.422 30.473 1.00 94.44 87 GLN A C 1
ATOM 729 O O . GLN A 1 87 ? -20.501 4.338 29.904 1.00 94.44 87 GLN A O 1
ATOM 734 N N . GLU A 1 88 ? -20.565 2.203 30.618 1.00 94.62 88 GLU A N 1
ATOM 735 C CA . GLU A 1 88 ? -19.254 1.829 30.068 1.00 94.62 88 GLU A CA 1
ATOM 736 C C . GLU A 1 88 ? -19.226 1.985 28.543 1.00 94.62 88 GLU A C 1
ATOM 738 O O . GLU A 1 88 ? -18.300 2.595 28.020 1.00 94.62 88 GLU A O 1
ATOM 743 N N . LYS A 1 89 ? -20.269 1.557 27.816 1.00 95.06 89 LYS A N 1
ATOM 744 C CA . LYS A 1 89 ? -20.346 1.756 26.353 1.00 95.06 89 LYS A CA 1
ATOM 745 C C . LYS A 1 89 ? -20.199 3.226 25.959 1.00 95.06 89 LYS A C 1
ATOM 747 O O . LYS A 1 89 ? -19.422 3.556 25.069 1.00 95.06 89 LYS A O 1
ATOM 752 N N . THR A 1 90 ? -20.902 4.114 26.659 1.00 94.88 90 THR A N 1
ATOM 753 C CA . THR A 1 90 ? -20.856 5.558 26.382 1.00 94.88 90 THR A CA 1
ATOM 754 C C . THR A 1 90 ? -19.457 6.132 26.623 1.00 94.88 90 THR A C 1
ATOM 756 O O . THR A 1 90 ? -18.948 6.894 25.801 1.00 94.88 90 THR A O 1
ATOM 759 N N . LYS A 1 91 ? -18.798 5.727 27.716 1.00 95.62 91 LYS A N 1
ATOM 760 C CA . LYS A 1 91 ? -17.414 6.127 28.006 1.00 95.62 91 LYS A CA 1
ATOM 761 C C . LYS A 1 91 ? -16.421 5.557 26.981 1.00 95.62 91 LYS A C 1
ATOM 763 O O . LYS A 1 91 ? -15.504 6.263 26.567 1.00 95.62 91 LYS A O 1
ATOM 768 N N . ALA A 1 92 ? -16.634 4.327 26.512 1.00 96.00 92 ALA A N 1
ATOM 769 C CA . ALA A 1 92 ? -15.795 3.686 25.501 1.00 96.00 92 ALA A CA 1
ATOM 770 C C . ALA A 1 92 ? -15.878 4.424 24.158 1.00 96.00 92 ALA A C 1
ATOM 772 O O . ALA A 1 92 ? -14.861 4.631 23.502 1.00 96.00 92 ALA A O 1
ATOM 773 N N . TYR A 1 93 ? -17.062 4.912 23.775 1.00 95.31 93 TYR A N 1
ATOM 774 C CA . TYR A 1 93 ? -17.214 5.724 22.564 1.00 95.31 93 TYR A CA 1
ATOM 775 C C . TYR A 1 93 ? -16.373 7.000 22.626 1.00 95.31 93 TYR A C 1
ATOM 777 O O . TYR A 1 93 ? -15.703 7.329 21.647 1.00 95.31 93 TYR A O 1
ATOM 785 N N . ALA A 1 94 ? -16.326 7.667 23.785 1.00 95.50 94 ALA A N 1
ATOM 786 C CA . ALA A 1 94 ? -15.450 8.818 23.977 1.00 95.50 94 ALA A CA 1
ATOM 787 C C . ALA A 1 94 ? -13.970 8.434 23.789 1.00 95.50 94 ALA A C 1
ATOM 789 O O . ALA A 1 94 ? -13.247 9.130 23.076 1.00 95.50 94 ALA A O 1
ATOM 790 N N . ILE A 1 95 ? -13.533 7.297 24.343 1.00 95.69 95 ILE A N 1
ATOM 791 C CA . ILE A 1 95 ? -12.167 6.769 24.173 1.00 95.69 95 ILE A CA 1
ATOM 792 C C . ILE A 1 95 ? -11.842 6.512 22.692 1.00 95.69 95 ILE A C 1
ATOM 794 O O . ILE A 1 95 ? -10.780 6.928 22.228 1.00 95.69 95 ILE A O 1
ATOM 798 N N . PHE A 1 96 ? -12.757 5.907 21.927 1.00 95.50 96 PHE A N 1
ATOM 799 C CA . PHE A 1 96 ? -12.561 5.640 20.494 1.00 95.50 96 PHE A CA 1
ATOM 800 C C . PHE A 1 96 ? -12.500 6.912 19.643 1.00 95.50 96 PHE A C 1
ATOM 802 O O . PHE A 1 96 ? -11.817 6.935 18.620 1.00 95.50 96 PHE A O 1
ATOM 809 N N . THR A 1 97 ? -13.206 7.974 20.041 1.00 93.75 97 THR A N 1
ATOM 810 C CA . THR A 1 97 ? -13.164 9.262 19.327 1.00 93.75 97 THR A CA 1
ATOM 811 C C . THR A 1 97 ? -11.912 10.087 19.622 1.00 93.75 97 THR A C 1
ATOM 813 O O . THR A 1 97 ? -11.576 10.957 18.824 1.00 93.75 97 THR A O 1
ATOM 816 N N . LYS A 1 98 ? -11.209 9.820 20.733 1.00 93.69 98 LYS A N 1
ATOM 817 C CA . LYS A 1 98 ? -10.027 10.594 21.148 1.00 93.69 98 LYS A CA 1
ATOM 818 C C . LYS A 1 98 ? -8.810 10.373 20.248 1.00 93.69 98 LYS A C 1
ATOM 820 O O . LYS A 1 98 ? -8.091 11.329 19.982 1.00 93.69 98 LYS A O 1
ATOM 825 N N . SER A 1 99 ? -8.553 9.143 19.801 1.00 90.38 99 SER A N 1
ATOM 826 C CA . SER A 1 99 ? -7.354 8.837 19.011 1.00 90.38 99 SER A CA 1
ATOM 827 C C . SER A 1 99 ? -7.542 7.626 18.093 1.00 90.38 99 SER A C 1
ATOM 829 O O . SER A 1 99 ? -8.482 6.835 18.228 1.00 90.38 99 SER A O 1
ATOM 831 N N . LYS A 1 100 ? -6.668 7.493 17.090 1.00 91.38 100 LYS A N 1
ATOM 832 C CA . LYS A 1 100 ? -6.628 6.298 16.232 1.00 91.38 100 LYS A CA 1
ATOM 833 C C . LYS A 1 100 ? -5.958 5.138 16.965 1.00 91.38 100 LYS A C 1
ATOM 835 O O . LYS A 1 100 ? -6.410 4.005 16.856 1.00 91.38 100 LYS A O 1
ATOM 840 N N . GLU A 1 101 ? -4.956 5.455 17.764 1.00 92.12 101 GLU A N 1
ATOM 841 C CA . GLU A 1 101 ? -4.145 4.542 18.557 1.00 92.12 101 GLU A CA 1
ATOM 842 C C . GLU A 1 101 ? -5.005 3.793 19.588 1.00 92.12 101 GLU A C 1
ATOM 844 O O . GLU A 1 101 ? -4.845 2.588 19.765 1.00 92.12 101 GLU A O 1
ATOM 849 N N . ASN A 1 102 ? -5.994 4.461 20.196 1.00 95.25 102 ASN A N 1
ATOM 850 C CA . ASN A 1 102 ? -6.949 3.830 21.114 1.00 95.25 102 ASN A CA 1
ATOM 851 C C . ASN A 1 102 ? -7.832 2.798 20.405 1.00 95.25 102 ASN A C 1
ATOM 853 O O . ASN A 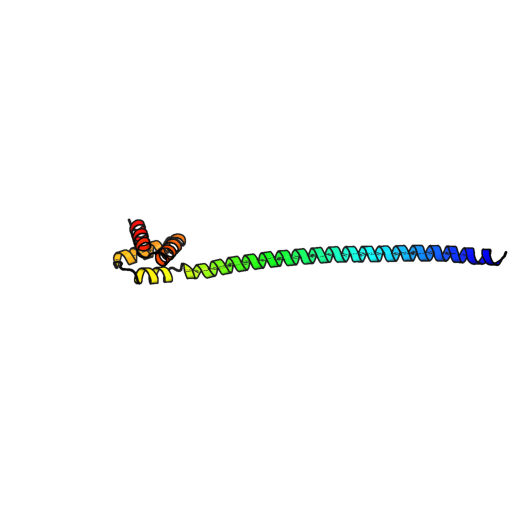1 102 ? -8.143 1.747 20.962 1.00 95.25 102 ASN A O 1
ATOM 857 N N . ARG A 1 103 ? -8.244 3.094 19.168 1.00 95.25 103 ARG A N 1
ATOM 858 C CA . ARG A 1 103 ? -9.050 2.178 18.350 1.00 95.25 103 ARG A CA 1
ATOM 859 C C . ARG A 1 103 ? -8.236 0.964 17.926 1.00 95.25 103 ARG A C 1
ATOM 861 O O . ARG A 1 103 ? -8.732 -0.151 18.031 1.00 95.25 103 ARG A O 1
ATOM 868 N N . GLU A 1 104 ? -6.996 1.186 17.499 1.00 94.44 104 GLU A N 1
ATOM 869 C CA . GLU A 1 104 ? -6.052 0.123 17.143 1.00 94.44 104 GLU A CA 1
ATOM 870 C C . GLU A 1 104 ? -5.756 -0.783 18.340 1.00 94.44 104 GLU A C 1
ATOM 872 O O . GLU A 1 104 ? -5.922 -1.995 18.245 1.00 94.44 104 GLU A O 1
ATOM 877 N N . THR A 1 105 ? -5.450 -0.199 19.500 1.00 95.06 105 THR A N 1
ATOM 878 C CA . THR A 1 105 ? -5.179 -0.948 20.736 1.00 95.06 105 THR A CA 1
ATOM 879 C C . THR A 1 105 ? -6.376 -1.800 21.149 1.00 95.06 105 THR A C 1
ATOM 881 O O . THR A 1 105 ? -6.217 -2.989 21.417 1.00 95.06 105 THR A O 1
ATOM 884 N N . PHE A 1 106 ? -7.586 -1.226 21.143 1.00 96.25 106 PHE A N 1
ATOM 885 C CA . PHE A 1 106 ? -8.800 -1.960 21.492 1.00 96.25 106 PHE A CA 1
ATOM 886 C C . PHE A 1 106 ? -9.076 -3.133 20.546 1.00 96.25 106 PHE A C 1
ATOM 888 O O . PHE A 1 106 ? -9.345 -4.234 21.019 1.00 96.25 106 PHE A O 1
ATOM 895 N N . ILE A 1 107 ? -9.012 -2.913 19.227 1.00 95.62 107 ILE A N 1
ATOM 896 C CA . ILE A 1 107 ? -9.275 -3.972 18.244 1.00 95.62 107 ILE A CA 1
ATOM 897 C C . ILE A 1 107 ? -8.227 -5.082 18.366 1.00 95.62 107 ILE A C 1
ATOM 899 O O . ILE A 1 107 ? -8.611 -6.239 18.526 1.00 95.62 107 ILE A O 1
ATOM 903 N N . CYS A 1 108 ? -6.936 -4.739 18.401 1.00 94.06 108 CYS A N 1
ATOM 904 C CA . CYS A 1 108 ? -5.852 -5.713 18.549 1.00 94.06 108 CYS A CA 1
ATOM 905 C C . CYS A 1 108 ? -5.978 -6.534 19.840 1.00 94.06 108 CYS A C 1
ATOM 907 O O . CYS A 1 108 ? -5.825 -7.753 19.803 1.00 94.06 108 CYS A O 1
ATOM 909 N N . ALA A 1 109 ? -6.295 -5.889 20.970 1.00 95.12 109 ALA A N 1
ATOM 910 C CA . ALA A 1 109 ? -6.546 -6.597 22.221 1.00 95.12 109 ALA A CA 1
ATOM 911 C C . ALA A 1 109 ? -7.769 -7.516 22.090 1.00 95.12 109 ALA A C 1
ATOM 913 O O . ALA A 1 109 ? -7.685 -8.686 22.433 1.00 95.12 109 ALA A O 1
ATOM 914 N N . SER A 1 110 ? -8.876 -7.023 21.523 1.00 94.12 110 SER A N 1
ATOM 915 C CA . SER A 1 110 ? -10.132 -7.777 21.417 1.00 94.12 110 SER A CA 1
ATOM 916 C C . SER A 1 110 ? -10.062 -9.013 20.519 1.00 94.12 110 SER A C 1
ATOM 918 O O . SER A 1 110 ? -10.810 -9.962 20.743 1.00 94.12 110 SER A O 1
ATOM 920 N N . GLU A 1 111 ? -9.189 -9.002 19.507 1.00 93.06 111 GLU A N 1
ATOM 921 C CA . GLU A 1 111 ? -8.971 -10.130 18.594 1.00 93.06 111 GLU A CA 1
ATOM 922 C C . GLU A 1 111 ? -8.115 -11.236 19.226 1.00 93.06 111 GLU A C 1
ATOM 924 O O . GLU A 1 111 ? -8.241 -12.397 18.841 1.00 93.06 111 GLU A O 1
ATOM 929 N N . GLN A 1 112 ? -7.266 -10.887 20.197 1.00 92.12 112 GLN A N 1
ATOM 930 C CA . GLN A 1 112 ? -6.443 -11.842 20.940 1.00 92.12 112 GLN A CA 1
ATOM 931 C C . GLN A 1 112 ? -7.171 -12.364 22.180 1.00 92.12 112 GLN A C 1
ATOM 933 O O . GLN A 1 112 ? -7.248 -13.572 22.388 1.00 92.12 112 GLN A O 1
ATOM 938 N N . ASP A 1 113 ? -7.700 -11.448 22.991 1.00 93.81 113 ASP A N 1
ATOM 939 C CA . ASP A 1 113 ? -8.416 -11.731 24.225 1.00 93.81 113 ASP A CA 1
ATOM 940 C C . ASP A 1 113 ? -9.379 -10.584 24.584 1.00 93.81 113 ASP A C 1
ATOM 942 O O . ASP A 1 113 ? -8.988 -9.453 24.897 1.00 93.81 113 ASP A O 1
ATOM 946 N N . GLN A 1 114 ? -10.674 -10.895 24.582 1.00 93.19 114 GLN A N 1
ATOM 947 C CA . GLN A 1 114 ? -11.714 -9.926 24.910 1.00 93.19 114 GLN A CA 1
ATOM 948 C C . GLN A 1 114 ? -11.640 -9.452 26.366 1.00 93.19 114 GLN A C 1
ATOM 950 O O . GLN A 1 114 ? -11.983 -8.299 26.632 1.00 93.19 114 GLN A O 1
ATOM 955 N N . GLU A 1 115 ? -11.180 -10.288 27.300 1.00 93.75 115 GLU A N 1
ATOM 956 C CA . GLU A 1 115 ? -11.091 -9.912 28.714 1.00 93.75 115 GLU A CA 1
ATOM 957 C C . GLU A 1 115 ? -9.992 -8.865 28.934 1.00 93.75 115 GLU A C 1
ATOM 959 O O . GLU A 1 115 ? -10.244 -7.812 29.528 1.00 93.75 115 GLU A O 1
ATOM 964 N N . SER A 1 116 ? -8.817 -9.071 28.338 1.00 95.12 116 SER A N 1
ATOM 965 C CA . SER A 1 116 ? -7.738 -8.075 28.303 1.00 95.12 116 SER A CA 1
ATOM 966 C C . SER A 1 116 ? -8.182 -6.747 27.682 1.00 95.12 116 SER A C 1
ATOM 968 O O . SER A 1 116 ? -7.861 -5.677 28.209 1.00 95.12 116 SER A O 1
ATOM 970 N N . ALA A 1 117 ? -8.969 -6.785 26.602 1.00 96.31 117 ALA A N 1
ATOM 971 C CA . ALA A 1 117 ? -9.510 -5.576 25.980 1.00 96.31 117 ALA A CA 1
ATOM 972 C C . ALA A 1 117 ? -10.466 -4.810 26.913 1.00 96.31 117 ALA A C 1
ATOM 974 O O . ALA A 1 117 ? -10.433 -3.577 26.963 1.00 96.31 117 ALA A O 1
ATOM 975 N N . LEU A 1 118 ? -11.296 -5.528 27.676 1.00 95.25 118 LEU A N 1
ATOM 976 C CA . LEU A 1 118 ? -12.202 -4.934 28.661 1.00 95.25 118 LEU A CA 1
ATOM 977 C C . LEU A 1 118 ? -11.458 -4.329 29.848 1.00 95.25 118 LEU A C 1
ATOM 979 O O . LEU A 1 118 ? -11.801 -3.225 30.276 1.00 95.25 118 LEU A O 1
ATOM 983 N N . ILE A 1 119 ? -10.439 -5.018 30.365 1.00 95.25 119 ILE A N 1
ATOM 984 C CA . ILE A 1 119 ? -9.579 -4.497 31.435 1.00 95.25 119 ILE A CA 1
ATOM 985 C C . ILE A 1 119 ? -8.914 -3.199 30.974 1.00 95.25 119 ILE A C 1
ATOM 987 O O . ILE A 1 119 ? -8.973 -2.193 31.681 1.00 95.25 119 ILE A O 1
ATOM 991 N N . TRP A 1 120 ? -8.350 -3.190 29.764 1.00 96.31 120 TRP A N 1
ATOM 992 C CA . TRP A 1 120 ? -7.736 -1.995 29.192 1.00 96.31 120 TRP A CA 1
ATOM 993 C C . TRP A 1 120 ? -8.732 -0.834 29.078 1.00 96.31 120 TRP A C 1
ATOM 995 O O . TRP A 1 120 ? -8.456 0.261 29.565 1.00 96.31 120 TRP A O 1
ATOM 1005 N N . ILE A 1 121 ? -9.926 -1.080 28.523 1.00 95.12 121 ILE A N 1
ATOM 1006 C CA . ILE A 1 121 ? -10.971 -0.055 28.404 1.00 95.12 121 ILE A CA 1
ATOM 1007 C C . ILE A 1 121 ? -11.365 0.513 29.772 1.00 95.12 121 ILE A C 1
ATOM 1009 O O . ILE A 1 121 ? -11.536 1.724 29.898 1.00 95.12 121 ILE A O 1
ATOM 1013 N N . ARG A 1 122 ? -11.529 -0.333 30.793 1.00 95.12 122 ARG A N 1
ATOM 1014 C CA . ARG A 1 122 ? -11.918 0.110 32.141 1.00 95.12 122 ARG A CA 1
ATOM 1015 C C . ARG A 1 122 ? -10.833 0.953 32.803 1.00 95.12 122 ARG A C 1
ATOM 1017 O O . ARG A 1 122 ? -11.169 1.932 33.462 1.00 95.12 122 ARG A O 1
ATOM 1024 N N . ASN A 1 123 ? -9.564 0.619 32.576 1.00 94.75 123 ASN A N 1
ATOM 1025 C CA . ASN A 1 123 ? -8.435 1.411 33.059 1.00 94.75 123 ASN A CA 1
ATOM 1026 C C . ASN A 1 123 ? -8.386 2.795 32.399 1.00 94.75 123 ASN A C 1
ATOM 1028 O O . ASN A 1 123 ? -8.111 3.779 33.070 1.00 94.75 123 ASN A O 1
ATOM 1032 N N . GLU A 1 124 ? -8.721 2.887 31.113 1.00 93.25 124 GLU A N 1
ATOM 1033 C CA . GLU A 1 124 ? -8.737 4.153 30.367 1.00 93.25 124 GLU A CA 1
ATOM 1034 C C . GLU A 1 124 ? -9.929 5.067 30.740 1.00 93.25 124 GLU A C 1
ATOM 1036 O O . GLU A 1 124 ? -9.952 6.258 30.421 1.00 93.25 124 GLU A O 1
ATOM 1041 N N . MET A 1 125 ? -10.957 4.511 31.392 1.00 90.19 125 MET A N 1
ATOM 1042 C CA . MET A 1 125 ? -12.116 5.253 31.910 1.00 90.19 125 MET A CA 1
ATOM 1043 C C . MET A 1 125 ? -11.928 5.814 33.320 1.00 90.19 125 MET A C 1
ATOM 1045 O O . MET A 1 125 ? -12.781 6.608 33.740 1.00 90.19 125 MET A O 1
ATOM 1049 N N . ALA A 1 126 ? -10.933 5.313 34.056 1.00 79.25 126 ALA A N 1
ATOM 1050 C CA . ALA A 1 126 ? -10.640 5.697 35.434 1.00 79.25 126 ALA A CA 1
ATOM 1051 C C . ALA A 1 126 ? -10.012 7.096 35.490 1.00 79.25 126 ALA A C 1
ATOM 1053 O O . ALA A 1 126 ? -10.407 7.854 36.405 1.00 79.25 126 ALA A O 1
#

Foldseek 3Di:
DPVVVVCVVVVVVVVVVVVVVVVVVVVVVVVVVVVVVVVVVVVVVVVVVVVVVVVVVVVVVVVVVLCVLLDLVVLLVLVVVDPDDPVLSVQLSVQSVPDSVSSVVLSVCSVVPVVSSVVVSVVVSD

Secondary structure (DSSP, 8-state):
-HHHHHHHHHHHHHHHHHHHHHHHHHHHHHHHHHHHHHHHHHHHHHHHHHHHHHHHHHHHHHHHHHHHHT-HHHHHHHHHHS---HHHHHHHHHHHHH-HHHHHHHHHHHHH-HHHHHHHHHHHT-

Organism: Setaria italica (NCBI:txid4555)

Radius of gyration: 38.94 Å; chains: 1; bounding box: 84×22×101 Å

Sequence (126 aa):
MAHKLRKKPYRKFMRHVMKMMKKRIQEMKKRRTKQAEDEAKQLARENEAREKESRKKEARDKEAAKGDEFSIKRCISVINTMEVTKQEKTKAYAIFTKSKENRETFICASEQDQESALIWIRNEMA